Protein AF-A0A933P0H4-F1 (afdb_monomer_lite)

Foldseek 3Di:
DLVQVQVVVCVVCVPLCGKDAQDDPPGPDLARIDGPPPLAEGEHEEEDQDLPPPCPLVVRLVSQQPDRRPAYEYEYEYPVDDDWAWDVVSDDPVGRYTYIYHDDD

Secondary structure (DSSP, 8-state):
-HHHHHHHHHHH-TTS--EEE--STT-SSSSSEEESSTTTEEEEEEE-SSTTSTTHHHHHHHHHHTS--SEEEEEEE-TTS-SSEE-GGGS-TT---EEEE----

pLDDT: mean 90.46, std 8.66, range [57.56, 97.75]

Organism: NCBI:txid1228055

Structure (mmCIF, N/CA/C/O backbone):
data_AF-A0A933P0H4-F1
#
_entry.id   AF-A0A933P0H4-F1
#
loop_
_atom_site.group_PDB
_atom_site.id
_atom_site.type_symbol
_atom_site.label_atom_id
_atom_site.label_alt_id
_atom_site.label_comp_id
_atom_site.label_asym_id
_atom_site.label_entity_id
_atom_site.label_seq_id
_atom_site.pdbx_PDB_ins_code
_atom_site.Cartn_x
_atom_site.Cartn_y
_atom_site.Cartn_z
_atom_site.occupancy
_atom_site.B_iso_or_equiv
_atom_site.auth_seq_id
_atom_site.auth_comp_id
_atom_site.auth_asym_id
_atom_site.auth_atom_id
_atom_site.pdbx_PDB_model_num
ATOM 1 N N . MET A 1 1 ? -1.986 -9.458 -9.320 1.00 84.44 1 MET A N 1
ATOM 2 C CA . MET A 1 1 ? -1.746 -8.242 -8.510 1.00 84.44 1 MET A CA 1
ATOM 3 C C . MET A 1 1 ? -2.664 -8.138 -7.302 1.00 84.44 1 MET A C 1
ATOM 5 O O . MET A 1 1 ? -2.156 -8.293 -6.207 1.00 84.44 1 MET A O 1
ATOM 9 N N . ALA A 1 2 ? -3.981 -7.939 -7.459 1.00 88.81 2 ALA A N 1
ATOM 10 C CA . ALA A 1 2 ? -4.885 -7.742 -6.314 1.00 88.81 2 ALA A CA 1
ATOM 11 C C . ALA A 1 2 ? -4.845 -8.892 -5.286 1.00 88.81 2 ALA A C 1
ATOM 13 O O . ALA A 1 2 ? -4.848 -8.641 -4.089 1.00 88.81 2 ALA A O 1
ATOM 14 N N . ILE A 1 3 ? -4.709 -10.144 -5.738 1.00 92.00 3 ILE A N 1
ATOM 15 C CA . ILE A 1 3 ? -4.529 -11.307 -4.848 1.00 92.00 3 ILE A CA 1
ATOM 16 C C . ILE A 1 3 ? -3.199 -11.237 -4.076 1.00 92.00 3 ILE A C 1
ATOM 18 O O . ILE A 1 3 ? -3.176 -11.504 -2.878 1.00 92.00 3 ILE A O 1
ATOM 22 N N . ALA A 1 4 ? -2.100 -10.863 -4.737 1.00 93.44 4 ALA A N 1
ATOM 23 C CA . ALA A 1 4 ? -0.790 -10.726 -4.096 1.00 93.44 4 ALA A CA 1
ATOM 24 C C . ALA A 1 4 ? -0.791 -9.588 -3.060 1.00 93.44 4 ALA A C 1
ATOM 26 O O . ALA A 1 4 ? -0.345 -9.777 -1.931 1.00 93.44 4 ALA A O 1
ATOM 27 N N . ALA A 1 5 ? -1.398 -8.448 -3.404 1.00 95.12 5 ALA A N 1
ATOM 28 C CA . ALA A 1 5 ? -1.622 -7.339 -2.481 1.00 95.12 5 ALA A CA 1
ATOM 29 C C . ALA A 1 5 ? -2.479 -7.766 -1.276 1.00 95.12 5 ALA A C 1
ATOM 31 O O . ALA A 1 5 ? -2.094 -7.542 -0.134 1.00 95.12 5 ALA A O 1
ATOM 32 N N . ALA A 1 6 ? -3.595 -8.464 -1.507 1.00 94.94 6 ALA A N 1
ATOM 33 C CA . ALA A 1 6 ? -4.457 -8.969 -0.438 1.00 94.94 6 ALA A CA 1
ATOM 34 C C . ALA A 1 6 ? -3.734 -9.959 0.488 1.00 94.94 6 ALA A C 1
ATOM 36 O O . ALA A 1 6 ? -3.907 -9.905 1.703 1.00 94.94 6 ALA A O 1
ATOM 37 N N . ARG A 1 7 ? -2.885 -10.835 -0.065 1.00 95.06 7 ARG A N 1
ATOM 38 C CA . ARG A 1 7 ? -2.024 -11.722 0.727 1.00 95.06 7 ARG A CA 1
ATOM 39 C C . ARG A 1 7 ? -1.089 -10.912 1.623 1.00 95.06 7 ARG A C 1
ATOM 41 O O . ARG A 1 7 ? -0.990 -11.222 2.805 1.00 95.06 7 ARG A O 1
ATOM 48 N N . GLN A 1 8 ? -0.440 -9.880 1.087 1.00 96.56 8 GLN A N 1
ATOM 49 C CA . GLN A 1 8 ? 0.436 -9.021 1.882 1.00 96.56 8 GLN A CA 1
ATOM 50 C C . GLN A 1 8 ? -0.338 -8.288 2.985 1.00 96.56 8 GLN A C 1
ATOM 52 O O . GLN A 1 8 ? 0.121 -8.216 4.121 1.00 96.56 8 GLN A O 1
ATOM 57 N N . LEU A 1 9 ? -1.544 -7.807 2.686 1.00 96.56 9 LEU A N 1
ATOM 58 C CA . LEU A 1 9 ? -2.401 -7.150 3.668 1.00 96.56 9 LEU A CA 1
ATOM 59 C C . LEU A 1 9 ? -2.871 -8.093 4.783 1.00 96.56 9 LEU A C 1
ATOM 61 O O . LEU A 1 9 ? -2.938 -7.661 5.926 1.00 96.56 9 LEU A O 1
ATOM 65 N N . LEU A 1 10 ? -3.132 -9.373 4.494 1.00 96.12 10 LEU A N 1
ATOM 66 C CA . LEU A 1 10 ? -3.447 -10.376 5.523 1.00 96.12 10 LEU A CA 1
ATOM 67 C C . LEU A 1 10 ? -2.275 -10.633 6.478 1.00 96.12 10 LEU A C 1
ATOM 69 O O . LEU A 1 10 ? -2.500 -10.930 7.647 1.00 96.12 10 LEU A O 1
ATOM 73 N N . LEU A 1 11 ? -1.036 -10.526 5.988 1.00 95.69 11 LEU A N 1
ATOM 74 C CA . LEU A 1 11 ? 0.156 -10.646 6.831 1.00 95.69 11 LEU A CA 1
ATOM 75 C C . LEU A 1 11 ? 0.347 -9.412 7.720 1.00 95.69 11 LEU A C 1
ATOM 77 O O . LEU A 1 11 ? 0.771 -9.546 8.864 1.00 95.69 11 LEU A O 1
ATOM 81 N N . LEU A 1 12 ? 0.045 -8.222 7.194 1.00 95.94 12 LEU A N 1
ATOM 82 C CA . LEU A 1 12 ? 0.177 -6.958 7.921 1.00 95.94 12 LEU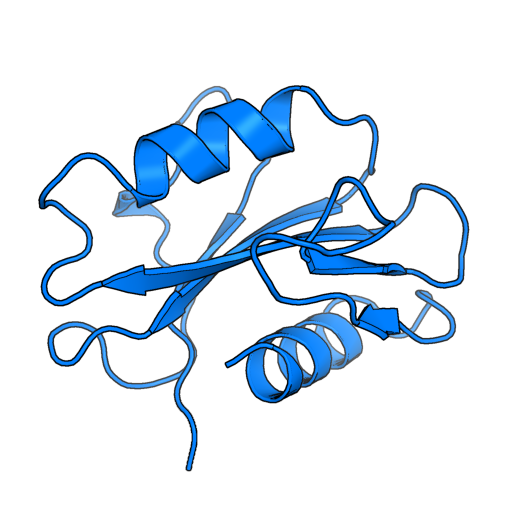 A CA 1
ATOM 83 C C . LEU A 1 12 ? -0.955 -6.733 8.934 1.00 95.94 12 LEU A C 1
ATOM 85 O O . LEU A 1 12 ? -0.702 -6.177 9.997 1.00 95.94 12 LEU A O 1
ATOM 89 N N . HIS A 1 13 ? -2.171 -7.175 8.605 1.00 96.25 13 HIS A N 1
ATOM 90 C CA . HIS A 1 13 ? -3.404 -6.926 9.361 1.00 96.25 13 HIS A CA 1
ATOM 91 C C . HIS A 1 13 ? -4.201 -8.221 9.542 1.00 96.25 13 HIS A C 1
ATOM 93 O O . HIS A 1 13 ? -5.231 -8.424 8.885 1.00 96.25 13 HIS A O 1
ATOM 99 N N . PRO A 1 14 ? -3.742 -9.136 10.415 1.00 94.88 14 PRO A N 1
ATOM 100 C CA . PRO A 1 14 ? -4.466 -10.377 10.695 1.00 94.88 14 PRO A CA 1
ATOM 101 C C . PRO A 1 14 ? -5.856 -10.136 11.320 1.00 94.88 14 PRO A C 1
ATOM 103 O O . PRO A 1 14 ? -6.710 -11.019 11.302 1.00 94.88 14 PRO A O 1
ATOM 106 N N . ASP A 1 15 ? -6.103 -8.937 11.844 1.00 92.69 15 ASP A N 1
ATOM 107 C CA . ASP A 1 15 ? -7.344 -8.447 12.448 1.00 92.69 15 ASP A CA 1
ATOM 108 C C . ASP A 1 15 ? -8.346 -7.843 11.440 1.00 92.69 15 ASP A C 1
ATOM 110 O O . ASP A 1 15 ? -9.481 -7.521 11.802 1.00 92.69 15 ASP A O 1
ATOM 114 N N . ALA A 1 16 ? -7.991 -7.748 10.154 1.00 92.25 16 ALA A N 1
ATOM 115 C CA . ALA A 1 16 ? -8.866 -7.191 9.115 1.00 92.25 16 ALA A CA 1
ATOM 116 C C . ALA A 1 16 ? -10.127 -8.025 8.819 1.00 92.25 16 ALA A C 1
ATOM 118 O O . ALA A 1 16 ? -11.018 -7.561 8.100 1.00 92.25 16 ALA A O 1
ATOM 119 N N . GLY A 1 17 ? -10.200 -9.261 9.331 1.00 90.88 17 GLY A N 1
ATOM 120 C CA . GLY A 1 17 ? -11.323 -10.181 9.111 1.00 90.88 17 GLY A CA 1
ATOM 121 C C . GLY A 1 17 ? -11.451 -10.685 7.666 1.00 90.88 17 GLY A C 1
ATOM 122 O O . GLY A 1 17 ? -12.426 -11.355 7.332 1.00 90.88 17 GLY A O 1
ATOM 123 N N . GLY A 1 18 ? -10.478 -10.364 6.806 1.00 94.31 18 GLY A N 1
ATOM 124 C CA . GLY A 1 18 ? -10.492 -10.621 5.368 1.00 94.31 18 GLY A CA 1
ATOM 125 C C . GLY A 1 18 ? -10.569 -9.339 4.536 1.00 94.31 18 GLY A C 1
ATOM 126 O O . GLY A 1 18 ? -10.605 -8.228 5.064 1.00 94.31 18 GLY A O 1
ATOM 127 N N . PHE A 1 19 ? -10.603 -9.499 3.211 1.00 95.00 19 PHE A N 1
ATOM 128 C CA . PHE A 1 19 ? -10.609 -8.386 2.262 1.00 95.00 19 PHE A CA 1
ATOM 129 C C . PHE A 1 19 ? -11.634 -8.594 1.152 1.00 95.00 19 PHE A C 1
ATOM 131 O O . PHE A 1 19 ? -11.751 -9.680 0.582 1.00 95.00 19 PHE A O 1
ATOM 138 N N . HIS A 1 20 ? -12.340 -7.523 0.808 1.00 93.50 20 HIS A N 1
ATOM 139 C CA . HIS A 1 20 ? -13.095 -7.427 -0.431 1.00 93.50 20 HIS A CA 1
ATOM 140 C C . HIS A 1 20 ? -12.169 -6.956 -1.545 1.00 93.50 20 HIS A C 1
ATOM 142 O O . HIS A 1 20 ? -11.503 -5.933 -1.396 1.00 93.50 20 HIS A O 1
ATOM 148 N N . LEU A 1 21 ? -12.160 -7.687 -2.659 1.00 92.62 21 LEU A N 1
ATOM 149 C CA . LEU A 1 21 ? -11.413 -7.328 -3.859 1.00 92.62 21 LEU A CA 1
ATOM 150 C C . LEU A 1 21 ? -12.395 -6.860 -4.926 1.00 92.62 21 LEU A C 1
ATOM 152 O O . LEU A 1 21 ? -13.323 -7.588 -5.280 1.00 92.62 21 LEU A O 1
ATOM 156 N N . ALA A 1 22 ? -12.177 -5.660 -5.442 1.00 88.88 22 ALA A N 1
ATOM 157 C CA . ALA A 1 22 ? -12.922 -5.098 -6.556 1.00 88.88 22 ALA A CA 1
ATOM 158 C C . ALA A 1 22 ? -11.976 -4.399 -7.553 1.00 88.88 22 ALA A C 1
ATOM 160 O O . ALA A 1 22 ? -12.152 -3.216 -7.817 1.00 88.88 22 ALA A O 1
ATOM 161 N N . PRO A 1 23 ? -10.968 -5.098 -8.111 1.00 79.50 23 PRO A N 1
ATOM 162 C CA . PRO A 1 23 ? -10.061 -4.487 -9.075 1.00 79.50 23 PRO A CA 1
ATOM 163 C C . PRO A 1 23 ? -10.772 -4.212 -10.410 1.00 79.50 23 PRO A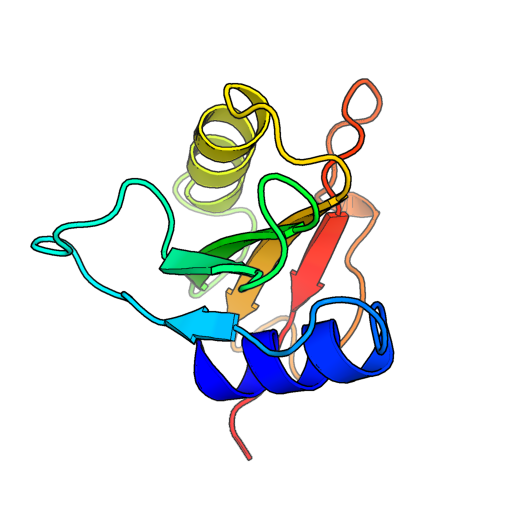 C 1
ATOM 165 O O . PRO A 1 23 ? -11.394 -5.110 -10.984 1.00 79.50 23 PRO A O 1
ATOM 168 N N . GLY A 1 24 ? -10.625 -2.999 -10.948 1.00 69.12 24 GLY A N 1
ATOM 169 C CA . GLY A 1 24 ? -10.996 -2.673 -12.332 1.00 69.12 24 GLY A CA 1
ATOM 170 C C . GLY A 1 24 ? -11.805 -1.386 -12.518 1.00 69.12 24 GLY A C 1
ATOM 171 O O . GLY A 1 24 ? -12.487 -0.907 -11.622 1.00 69.12 24 GLY A O 1
ATOM 172 N N . ALA A 1 25 ? -11.779 -0.840 -13.739 1.00 57.56 25 ALA A N 1
ATOM 173 C CA . ALA A 1 25 ? -12.356 0.470 -14.082 1.00 57.56 25 ALA A CA 1
ATOM 174 C C . ALA A 1 25 ? -13.894 0.585 -13.948 1.00 57.56 25 ALA A C 1
ATOM 176 O O . ALA A 1 25 ? -14.426 1.686 -14.028 1.00 57.56 25 ALA A O 1
ATOM 177 N N . HIS A 1 26 ? -14.598 -0.537 -13.763 1.00 57.59 26 HIS A N 1
ATOM 178 C CA . HIS A 1 26 ? -16.054 -0.601 -13.554 1.00 57.59 26 HIS A CA 1
ATOM 179 C C . HIS A 1 26 ? -16.411 -1.204 -12.187 1.00 57.59 26 HIS A C 1
ATOM 181 O O . HIS A 1 26 ? -17.505 -1.739 -11.999 1.00 57.59 26 HIS A O 1
ATOM 187 N N . ALA A 1 27 ? -15.472 -1.179 -11.241 1.00 61.50 27 ALA A N 1
ATOM 188 C CA . ALA A 1 27 ? -15.714 -1.657 -9.896 1.00 61.50 27 ALA A CA 1
ATOM 189 C C . ALA A 1 27 ? -16.837 -0.851 -9.228 1.00 61.50 27 ALA A C 1
ATOM 191 O O . ALA A 1 27 ? -16.883 0.374 -9.289 1.00 61.50 27 ALA A O 1
ATOM 192 N N . THR A 1 28 ? -17.740 -1.553 -8.549 1.00 61.75 28 THR A N 1
ATOM 193 C CA . THR A 1 28 ? -18.823 -0.955 -7.753 1.00 61.75 28 THR A CA 1
ATOM 194 C C . THR A 1 28 ? -18.327 -0.339 -6.442 1.00 61.75 28 THR A C 1
ATOM 196 O O . THR A 1 28 ? -19.118 0.237 -5.696 1.00 61.75 28 THR A O 1
ATOM 199 N N . ARG A 1 29 ? -17.028 -0.465 -6.141 1.00 74.06 29 ARG A N 1
ATOM 200 C CA . ARG A 1 29 ? -16.376 0.047 -4.933 1.00 74.06 29 ARG A CA 1
ATOM 201 C C . ARG A 1 29 ? -15.396 1.157 -5.287 1.00 74.06 29 ARG A C 1
ATOM 203 O O . ARG A 1 29 ? -14.825 1.170 -6.370 1.00 74.06 29 ARG A O 1
ATOM 210 N N . ALA A 1 30 ? -15.206 2.076 -4.344 1.00 82.94 30 ALA A N 1
ATOM 211 C CA . ALA A 1 30 ? -14.325 3.223 -4.528 1.00 82.94 30 ALA A CA 1
ATOM 212 C C . ALA A 1 30 ? -12.832 2.837 -4.554 1.00 82.94 30 ALA A C 1
ATOM 214 O O . ALA A 1 30 ? -12.059 3.484 -5.261 1.00 82.94 30 ALA A O 1
ATOM 215 N N . LEU A 1 31 ? -12.459 1.774 -3.828 1.00 90.62 31 LEU A N 1
ATOM 216 C CA . LEU A 1 31 ? -11.101 1.229 -3.743 1.00 90.62 31 LEU A CA 1
ATOM 217 C C . LEU A 1 31 ? -11.024 -0.192 -4.305 1.00 90.62 31 LEU A C 1
ATOM 219 O O . LEU A 1 31 ? -11.991 -0.956 -4.206 1.00 90.62 31 LEU A O 1
ATOM 223 N N . ASP A 1 32 ? -9.848 -0.555 -4.819 1.00 92.88 32 ASP A N 1
ATOM 224 C CA . ASP A 1 32 ? -9.576 -1.900 -5.340 1.00 92.88 32 ASP A CA 1
ATOM 225 C C . ASP A 1 32 ? -9.626 -2.971 -4.243 1.00 92.88 32 ASP A C 1
ATOM 227 O O . ASP A 1 32 ? -10.032 -4.109 -4.499 1.00 92.88 32 ASP A O 1
ATOM 231 N N . ILE A 1 33 ? -9.187 -2.630 -3.027 1.00 94.38 33 ILE A N 1
ATOM 232 C CA . ILE A 1 33 ? -9.166 -3.534 -1.876 1.00 94.38 33 ILE A CA 1
ATOM 233 C C . ILE A 1 33 ? -9.637 -2.794 -0.623 1.00 94.38 33 ILE A C 1
ATOM 235 O O . ILE A 1 33 ? -9.135 -1.719 -0.303 1.00 94.38 33 ILE A O 1
ATOM 239 N N . THR A 1 34 ? -10.560 -3.400 0.124 1.00 94.94 34 THR A N 1
ATOM 240 C CA . THR A 1 34 ? -11.029 -2.889 1.426 1.00 94.94 34 THR A CA 1
ATOM 241 C C . THR A 1 34 ? -11.151 -4.025 2.434 1.00 94.94 34 THR A C 1
ATOM 243 O O . THR A 1 34 ? -11.628 -5.102 2.064 1.00 94.94 34 THR A O 1
ATOM 246 N N . SER A 1 35 ? -10.784 -3.806 3.696 1.00 95.31 35 SER A N 1
ATOM 247 C CA . SER A 1 35 ? -11.012 -4.784 4.771 1.00 95.31 35 SER A CA 1
ATOM 248 C C . SER A 1 35 ? -12.500 -5.083 4.980 1.00 95.31 35 SER A C 1
ATOM 250 O O . SER A 1 35 ? -13.365 -4.250 4.700 1.00 95.31 35 SER A O 1
ATOM 252 N N . VAL A 1 36 ? -12.803 -6.282 5.486 1.00 94.00 36 VAL A N 1
ATOM 253 C CA . VAL A 1 36 ? -14.159 -6.634 5.946 1.00 94.00 36 VAL A CA 1
ATOM 254 C C . VAL A 1 36 ? -14.499 -5.849 7.213 1.00 94.00 36 VAL A C 1
ATOM 256 O O . VAL A 1 36 ? -15.607 -5.327 7.341 1.00 94.00 36 VAL A O 1
ATOM 259 N N . THR A 1 37 ? -13.533 -5.710 8.125 1.00 91.44 37 THR A N 1
ATOM 260 C CA . THR A 1 37 ? -13.640 -4.787 9.259 1.00 91.44 37 THR A CA 1
ATOM 261 C C . THR A 1 37 ? -13.701 -3.352 8.737 1.00 91.44 37 THR A C 1
ATOM 263 O O . THR A 1 37 ? -12.795 -2.904 8.032 1.00 91.44 37 THR A O 1
ATOM 266 N N . GLY A 1 38 ? -14.777 -2.631 9.057 1.00 86.38 38 GLY A N 1
ATOM 267 C CA . GLY A 1 38 ? -15.031 -1.295 8.519 1.00 86.38 38 GLY A CA 1
ATOM 268 C C . GLY A 1 38 ? -13.892 -0.310 8.798 1.00 86.38 38 GLY A C 1
ATOM 269 O O . GLY A 1 38 ? -13.410 -0.219 9.923 1.00 86.38 38 GLY A O 1
ATOM 270 N N . ASN A 1 39 ? -13.491 0.435 7.765 1.00 88.88 39 ASN A N 1
ATOM 271 C CA . ASN A 1 39 ? -12.497 1.515 7.798 1.00 88.88 39 ASN A CA 1
ATOM 272 C C . ASN A 1 39 ? -11.097 1.146 8.336 1.00 88.88 39 ASN A C 1
ATOM 274 O O . ASN A 1 39 ? -10.319 2.044 8.657 1.00 88.88 39 ASN A O 1
ATOM 278 N N . LEU A 1 40 ? -10.741 -0.139 8.433 1.00 95.12 40 LEU A N 1
ATOM 279 C CA . LEU A 1 40 ? -9.411 -0.528 8.910 1.00 95.12 40 LEU A CA 1
ATOM 280 C C . LEU A 1 40 ? -8.352 -0.379 7.811 1.00 95.12 40 LEU A C 1
ATOM 282 O O . LEU A 1 40 ? -7.347 0.297 8.015 1.00 95.12 40 LEU A O 1
ATOM 286 N N . VAL A 1 41 ? -8.578 -0.995 6.649 1.00 96.44 41 VAL A N 1
ATOM 287 C CA . VAL A 1 41 ? -7.598 -1.048 5.561 1.00 96.44 41 VAL A CA 1
ATOM 288 C C . VAL A 1 41 ? -8.239 -0.710 4.222 1.00 96.44 41 VAL A C 1
ATOM 290 O O . VAL A 1 41 ? -9.247 -1.312 3.842 1.00 96.44 41 VAL A O 1
ATOM 293 N N . GLY A 1 42 ? -7.591 0.183 3.475 1.00 95.62 42 GLY A N 1
ATOM 294 C CA . GLY A 1 42 ? -7.918 0.513 2.091 1.00 95.62 42 GLY A CA 1
ATOM 295 C C . GLY A 1 42 ? -6.677 0.443 1.205 1.00 95.62 42 GLY A C 1
ATOM 296 O O . GLY A 1 42 ? -5.587 0.837 1.629 1.00 95.62 42 GLY A O 1
ATOM 297 N N . ALA A 1 43 ? -6.817 -0.060 -0.022 1.00 96.38 43 ALA A N 1
ATOM 298 C CA . ALA A 1 43 ? -5.714 -0.064 -0.973 1.00 96.38 43 ALA A CA 1
ATOM 299 C C . ALA A 1 43 ? -6.135 0.118 -2.433 1.00 96.38 43 ALA A C 1
ATOM 301 O O . ALA A 1 43 ? -7.174 -0.381 -2.868 1.00 96.38 43 ALA A O 1
ATOM 302 N N . GLU A 1 44 ? -5.249 0.764 -3.189 1.00 95.62 44 GLU A N 1
ATOM 303 C CA . GLU A 1 44 ? -5.255 0.805 -4.652 1.00 95.62 44 GLU A CA 1
ATOM 304 C C . GLU A 1 44 ? -4.222 -0.165 -5.223 1.00 95.62 44 GLU A C 1
ATOM 306 O O . GLU A 1 44 ? -3.193 -0.445 -4.597 1.00 95.62 44 GLU A O 1
ATOM 311 N N . THR A 1 45 ? -4.476 -0.660 -6.432 1.00 94.56 45 THR A N 1
ATOM 312 C CA . THR A 1 45 ? -3.554 -1.535 -7.148 1.00 94.56 45 THR A CA 1
ATOM 313 C C . THR A 1 45 ? -3.337 -1.066 -8.589 1.00 94.56 45 THR A C 1
ATOM 315 O O . THR A 1 45 ? -4.284 -0.769 -9.314 1.00 94.56 45 THR A O 1
ATOM 318 N N . CYS A 1 46 ? -2.091 -1.024 -9.066 1.00 93.25 46 CYS A N 1
ATOM 319 C CA . CYS A 1 46 ? -1.818 -0.630 -10.452 1.00 93.25 46 CYS A CA 1
ATOM 320 C C . CYS A 1 46 ? -0.628 -1.341 -11.107 1.00 93.25 46 CYS A C 1
ATOM 322 O O . CYS A 1 46 ? 0.345 -1.728 -10.473 1.00 93.25 46 CYS A O 1
ATOM 324 N N . ALA A 1 47 ? -0.696 -1.517 -12.426 1.00 92.19 47 ALA A N 1
ATOM 325 C CA . ALA A 1 47 ? 0.431 -2.018 -13.206 1.00 92.19 47 ALA A CA 1
ATOM 326 C C . ALA A 1 47 ? 1.164 -0.852 -13.874 1.00 92.19 47 ALA A C 1
ATOM 328 O O . ALA A 1 47 ? 0.537 -0.017 -14.530 1.00 92.19 47 ALA A O 1
ATOM 329 N N . VAL A 1 48 ? 2.488 -0.809 -13.724 1.00 92.75 48 VAL A N 1
ATOM 330 C CA . VAL A 1 48 ? 3.358 0.226 -14.297 1.00 92.75 48 VAL A CA 1
ATOM 331 C C . VAL A 1 48 ? 4.619 -0.416 -14.874 1.00 92.75 48 VAL A C 1
ATOM 333 O O . VAL A 1 48 ? 5.090 -1.431 -14.386 1.00 92.75 48 VAL A O 1
ATOM 336 N N . VAL A 1 49 ? 5.180 0.155 -15.940 1.00 92.56 49 VAL A N 1
ATOM 337 C CA . VAL A 1 49 ? 6.458 -0.334 -16.506 1.00 92.56 49 VAL A CA 1
ATOM 338 C C . VAL A 1 49 ? 7.657 0.256 -15.757 1.00 92.56 49 VAL A C 1
ATOM 340 O O . VAL A 1 49 ? 8.676 -0.402 -15.575 1.00 92.56 49 VAL A O 1
ATOM 3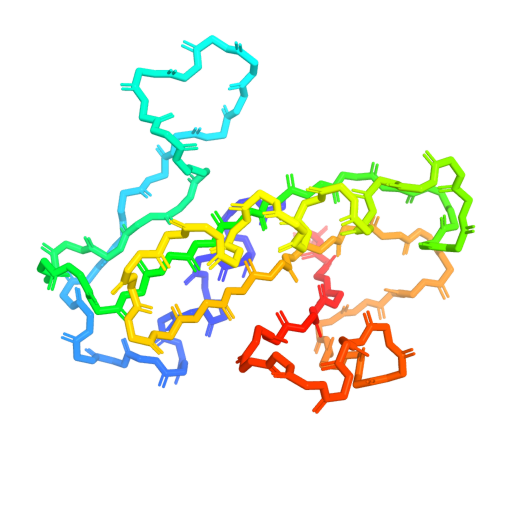43 N N . ASP A 1 50 ? 7.537 1.516 -15.342 1.00 92.31 50 ASP A N 1
ATOM 344 C CA . ASP A 1 50 ? 8.450 2.194 -14.424 1.00 92.31 50 ASP A CA 1
ATOM 345 C C . ASP A 1 50 ? 7.574 2.972 -13.434 1.00 92.31 50 ASP A C 1
ATOM 347 O O . ASP A 1 50 ? 6.724 3.746 -13.893 1.00 92.31 50 ASP A O 1
ATOM 351 N N . PRO A 1 51 ? 7.744 2.785 -12.116 1.00 88.69 51 PRO A N 1
ATOM 352 C CA . PRO A 1 51 ? 6.933 3.460 -11.104 1.00 88.69 51 PRO A CA 1
ATOM 353 C C . PRO A 1 51 ? 7.040 4.986 -11.142 1.00 88.69 51 PRO A C 1
ATOM 355 O O . PRO A 1 51 ? 6.172 5.664 -10.608 1.00 88.69 51 PRO A O 1
ATOM 358 N N . ARG A 1 52 ? 8.071 5.536 -11.795 1.00 88.62 52 ARG A N 1
ATOM 359 C CA . ARG A 1 52 ? 8.304 6.984 -11.911 1.00 88.62 52 ARG A CA 1
ATOM 360 C C . ARG A 1 52 ? 7.679 7.599 -13.163 1.00 88.62 52 ARG A C 1
ATOM 362 O O . ARG A 1 52 ? 7.769 8.807 -13.366 1.00 88.62 52 ARG A O 1
ATOM 369 N N . ASN A 1 53 ? 7.091 6.784 -14.039 1.00 87.25 53 ASN A N 1
ATOM 370 C CA . ASN A 1 53 ? 6.550 7.250 -15.311 1.00 87.25 53 ASN A CA 1
ATOM 371 C C . ASN A 1 53 ? 5.029 7.450 -15.241 1.00 87.25 53 ASN A C 1
ATOM 373 O O . ASN A 1 53 ? 4.310 6.749 -14.532 1.00 87.25 53 ASN A O 1
ATOM 377 N N . ASN A 1 54 ? 4.520 8.385 -16.051 1.00 84.38 54 ASN A N 1
ATOM 378 C CA . ASN A 1 54 ? 3.090 8.660 -16.274 1.00 84.38 54 ASN A CA 1
ATOM 379 C C . ASN A 1 54 ? 2.271 9.101 -15.041 1.00 84.38 54 ASN A C 1
ATOM 381 O O . ASN A 1 54 ? 1.055 9.316 -15.155 1.00 84.38 54 ASN A O 1
ATOM 385 N N . GLY A 1 55 ? 2.919 9.275 -13.887 1.00 90.06 55 GLY A N 1
ATOM 386 C CA . GLY A 1 55 ? 2.304 9.797 -12.670 1.00 90.06 55 GLY A CA 1
ATOM 387 C C . GLY A 1 55 ? 1.244 8.869 -12.066 1.00 90.06 55 GLY A C 1
ATOM 388 O O . GLY A 1 55 ? 0.296 9.354 -11.450 1.00 90.06 55 GLY A O 1
ATOM 389 N N . LYS A 1 56 ? 1.273 7.562 -12.375 1.00 92.50 56 LYS A N 1
ATOM 390 C CA . LYS A 1 56 ? 0.190 6.640 -11.987 1.00 92.50 56 LYS A CA 1
ATOM 391 C C . LYS A 1 56 ? 0.187 6.395 -10.478 1.00 92.50 56 LYS A C 1
ATOM 393 O O . LYS A 1 56 ? -0.884 6.451 -9.883 1.00 92.50 56 LYS A O 1
ATOM 398 N N . ILE A 1 57 ? 1.359 6.203 -9.873 1.00 92.75 57 ILE A N 1
ATOM 399 C CA . ILE A 1 57 ? 1.486 6.003 -8.424 1.00 92.75 57 ILE A CA 1
ATOM 400 C C . ILE A 1 57 ? 1.067 7.269 -7.679 1.00 92.75 57 ILE A C 1
ATOM 402 O O . ILE A 1 57 ? 0.312 7.186 -6.721 1.00 92.75 57 ILE A O 1
ATOM 406 N N . GLU A 1 58 ? 1.465 8.443 -8.157 1.00 92.50 58 GLU A N 1
ATOM 407 C CA . GLU A 1 58 ? 1.106 9.732 -7.564 1.00 92.50 58 GLU A CA 1
ATOM 408 C C . GLU A 1 58 ? -0.406 9.981 -7.616 1.00 92.50 58 GLU A C 1
ATOM 410 O O . GLU A 1 58 ? -0.991 10.464 -6.648 1.00 92.50 58 GLU A O 1
ATOM 415 N N . LYS A 1 59 ? -1.068 9.607 -8.718 1.00 92.25 59 LYS A N 1
ATOM 416 C CA . LYS A 1 59 ? -2.535 9.671 -8.824 1.00 92.25 59 LYS A CA 1
ATOM 417 C C . LYS A 1 59 ? -3.221 8.716 -7.852 1.00 92.25 59 LYS A C 1
ATOM 419 O O . LYS A 1 59 ? -4.216 9.101 -7.246 1.00 92.25 59 LYS A O 1
ATOM 424 N N . ASP A 1 60 ? -2.698 7.503 -7.698 1.00 93.44 60 ASP A N 1
ATOM 425 C CA . ASP A 1 60 ? -3.260 6.515 -6.773 1.00 93.44 60 ASP A CA 1
ATOM 426 C C . ASP A 1 60 ? -3.017 6.915 -5.311 1.00 93.44 60 ASP A C 1
ATOM 428 O O . ASP A 1 60 ? -3.913 6.756 -4.487 1.00 93.44 60 ASP A O 1
ATOM 432 N N . LEU A 1 61 ? -1.871 7.534 -5.004 1.00 93.75 61 LEU A N 1
ATOM 433 C CA . LEU A 1 61 ? -1.576 8.145 -3.705 1.00 93.75 61 LEU A CA 1
ATOM 434 C C . LEU A 1 61 ? -2.547 9.284 -3.382 1.00 93.75 61 LEU A C 1
ATOM 436 O O . LEU A 1 61 ? -3.115 9.310 -2.295 1.00 93.75 61 LEU A O 1
ATOM 440 N N . ALA A 1 62 ? -2.781 10.197 -4.326 1.00 91.88 62 ALA A N 1
ATOM 441 C CA . ALA A 1 62 ? -3.745 11.280 -4.142 1.00 91.88 62 ALA A CA 1
ATOM 442 C C . ALA A 1 62 ? -5.178 10.751 -3.980 1.00 91.88 62 ALA A C 1
ATOM 444 O O . ALA A 1 62 ? -5.946 11.287 -3.184 1.00 91.88 62 ALA A O 1
ATOM 445 N N . LYS A 1 63 ? -5.531 9.687 -4.717 1.00 91.62 63 LYS A N 1
ATOM 446 C CA . LYS A 1 63 ? -6.825 9.015 -4.586 1.00 91.62 63 LYS A CA 1
ATOM 447 C C . LYS A 1 63 ? -6.979 8.451 -3.179 1.00 91.62 63 LYS A C 1
ATOM 449 O O . LYS A 1 63 ? -7.874 8.898 -2.480 1.00 91.62 63 LYS A O 1
ATOM 454 N N . ILE A 1 64 ? -6.109 7.528 -2.757 1.00 93.19 64 ILE A N 1
ATOM 455 C CA . ILE A 1 64 ? -6.225 6.818 -1.472 1.00 93.19 64 ILE A CA 1
ATOM 456 C C . ILE A 1 64 ? -6.089 7.760 -0.266 1.00 93.19 64 ILE A C 1
ATOM 458 O O . ILE A 1 64 ? -6.724 7.528 0.759 1.00 93.19 64 ILE A O 1
ATOM 462 N N . ASP A 1 65 ? -5.324 8.849 -0.375 1.00 91.69 65 ASP A N 1
ATOM 463 C CA . ASP A 1 65 ? -5.180 9.816 0.717 1.00 91.69 65 ASP A CA 1
ATOM 464 C C . ASP A 1 65 ? -6.484 10.558 1.050 1.00 91.69 65 ASP A C 1
ATOM 466 O O . ASP A 1 65 ? -6.708 10.925 2.204 1.00 91.69 65 ASP A O 1
ATOM 470 N N . ALA A 1 66 ? -7.388 10.697 0.076 1.00 90.75 66 ALA A N 1
ATOM 471 C CA . ALA A 1 66 ? -8.719 11.257 0.293 1.00 90.75 66 ALA A CA 1
ATOM 472 C C . ALA A 1 66 ? -9.669 10.310 1.055 1.00 90.75 66 ALA A C 1
ATOM 474 O O . ALA A 1 66 ? -10.778 10.716 1.411 1.00 90.75 66 ALA A O 1
ATOM 475 N N . HIS A 1 67 ? -9.268 9.058 1.301 1.00 92.25 67 HIS A N 1
ATOM 476 C CA . HIS A 1 67 ? -10.076 8.091 2.037 1.00 92.25 67 HIS A CA 1
ATOM 477 C C . HIS A 1 67 ? -9.725 8.029 3.527 1.00 92.25 67 HIS A C 1
ATOM 479 O O . HIS A 1 67 ? -8.648 8.438 3.967 1.00 92.25 67 HIS A O 1
ATOM 485 N N . THR A 1 68 ? -10.665 7.500 4.312 1.00 92.19 68 THR A N 1
ATOM 486 C CA . THR A 1 68 ? -10.640 7.528 5.778 1.00 92.19 68 THR A CA 1
ATOM 487 C C . THR A 1 68 ? -10.167 6.229 6.427 1.00 92.19 68 THR A C 1
ATOM 489 O O . THR A 1 68 ? -10.268 6.111 7.647 1.00 92.19 68 THR A O 1
ATOM 492 N N . GLU A 1 69 ? -9.716 5.228 5.663 1.00 94.44 69 GLU A N 1
ATOM 493 C CA . GLU A 1 69 ? -9.196 3.999 6.264 1.00 94.44 69 GLU A CA 1
ATOM 494 C C . GLU A 1 69 ? -7.942 4.283 7.100 1.00 94.44 69 GLU A C 1
ATOM 496 O O . GLU A 1 69 ? -7.103 5.112 6.741 1.00 94.44 69 GLU A O 1
ATOM 501 N N . LEU A 1 70 ? -7.806 3.580 8.227 1.00 94.75 70 LEU A N 1
ATOM 502 C CA . LEU A 1 70 ? -6.692 3.773 9.159 1.00 94.75 70 LEU A CA 1
ATOM 503 C C . LEU A 1 70 ? -5.342 3.423 8.517 1.00 94.75 70 LEU A C 1
ATOM 505 O O . LEU A 1 70 ? -4.355 4.143 8.683 1.00 94.75 70 LEU A O 1
ATOM 509 N N . HIS A 1 71 ? -5.306 2.321 7.771 1.00 95.88 71 HIS A N 1
ATOM 510 C CA . HIS A 1 71 ? -4.128 1.854 7.058 1.00 95.88 71 HIS A CA 1
ATOM 511 C C . HIS A 1 71 ? -4.374 1.903 5.552 1.00 95.88 71 HIS A C 1
ATOM 513 O O . HIS A 1 71 ? -5.255 1.226 5.022 1.00 95.88 71 HIS A O 1
ATOM 519 N N . ARG A 1 72 ? -3.579 2.716 4.856 1.00 96.69 72 ARG A N 1
ATOM 520 C CA . ARG A 1 72 ? -3.770 3.032 3.439 1.00 96.69 72 ARG A CA 1
ATOM 521 C C . ARG A 1 72 ? -2.563 2.600 2.628 1.00 96.69 72 ARG A C 1
ATOM 523 O O . ARG A 1 72 ? -1.423 2.818 3.046 1.00 96.69 72 ARG A O 1
ATOM 530 N N . TYR A 1 73 ? -2.820 1.992 1.475 1.00 97.62 73 TYR A N 1
ATOM 531 C CA . TYR A 1 73 ? -1.781 1.374 0.660 1.00 97.62 73 TYR A CA 1
ATOM 532 C C . TYR A 1 73 ? -1.953 1.653 -0.830 1.00 97.62 73 TYR A C 1
ATOM 534 O O . TYR A 1 73 ? -3.064 1.701 -1.352 1.00 97.62 73 TYR A O 1
ATOM 542 N N . VAL A 1 74 ? -0.828 1.737 -1.531 1.00 96.75 74 VAL A N 1
ATOM 543 C CA . VAL A 1 74 ? -0.762 1.593 -2.985 1.00 96.75 74 VAL A CA 1
ATOM 544 C C . VAL A 1 74 ? 0.138 0.406 -3.288 1.00 9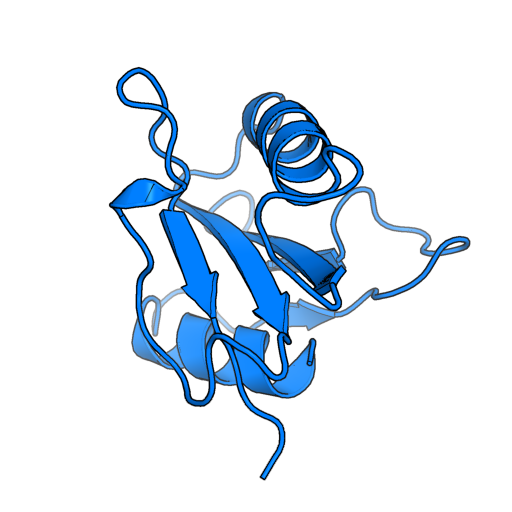6.75 74 VAL A C 1
ATOM 546 O O . VAL A 1 74 ? 1.310 0.392 -2.911 1.00 96.75 74 VAL A O 1
ATOM 549 N N . PHE A 1 75 ? -0.404 -0.591 -3.976 1.00 96.94 75 PHE A N 1
ATOM 550 C CA . PHE A 1 75 ? 0.364 -1.721 -4.480 1.00 96.94 75 PHE A CA 1
ATOM 551 C C . PHE A 1 75 ? 0.577 -1.579 -5.979 1.00 96.94 75 PHE A C 1
ATOM 553 O O . PHE A 1 75 ? -0.362 -1.290 -6.718 1.00 96.94 75 PHE A O 1
ATOM 560 N N . PHE A 1 76 ? 1.787 -1.847 -6.453 1.00 95.44 76 PHE A N 1
ATOM 561 C CA . PHE A 1 76 ? 2.060 -1.842 -7.880 1.00 95.44 76 PHE A CA 1
ATOM 562 C C . PHE A 1 76 ? 2.855 -3.061 -8.333 1.00 95.44 76 PHE A C 1
ATOM 564 O O . PHE A 1 76 ? 3.652 -3.611 -7.579 1.00 95.44 76 PHE A O 1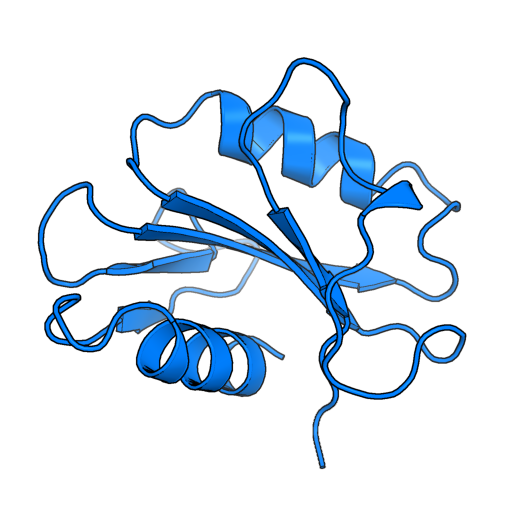
ATOM 571 N N . MET A 1 77 ? 2.656 -3.474 -9.585 1.00 94.69 77 MET A N 1
ATOM 572 C CA . MET A 1 77 ? 3.577 -4.388 -10.270 1.00 94.69 77 MET A CA 1
ATOM 573 C C . MET A 1 77 ? 4.459 -3.596 -11.239 1.00 94.69 77 MET A C 1
ATOM 575 O O . MET A 1 77 ? 3.963 -2.693 -11.918 1.00 94.69 77 MET A O 1
ATOM 579 N N . SER A 1 78 ? 5.745 -3.942 -11.315 1.00 94.06 78 SER A N 1
ATOM 580 C CA . SER A 1 78 ? 6.711 -3.319 -12.224 1.00 94.06 78 SER A CA 1
ATOM 581 C C . SER A 1 78 ? 7.823 -4.298 -12.589 1.00 94.06 78 SER A C 1
ATOM 583 O O . SER A 1 78 ? 8.452 -4.845 -11.685 1.00 94.06 78 SER A O 1
ATOM 585 N N . PRO A 1 79 ? 8.164 -4.463 -13.882 1.00 92.06 79 PRO A N 1
ATOM 586 C CA . PRO A 1 79 ? 9.349 -5.220 -14.282 1.00 92.06 79 PRO A CA 1
ATOM 587 C C . PRO A 1 79 ? 10.661 -4.659 -13.707 1.00 92.06 79 PRO A C 1
ATOM 589 O O . PRO A 1 79 ? 11.659 -5.372 -13.658 1.00 92.06 79 PRO A O 1
ATOM 592 N N . LYS A 1 80 ? 10.689 -3.378 -13.306 1.00 92.88 80 LYS A N 1
ATOM 593 C CA . LYS A 1 80 ? 11.867 -2.728 -12.709 1.00 92.88 80 LYS A CA 1
ATOM 594 C C . LYS A 1 80 ? 11.963 -2.896 -11.195 1.00 92.88 80 LYS A C 1
ATOM 596 O O . LYS A 1 80 ? 13.032 -2.659 -10.640 1.00 92.88 80 LYS A O 1
ATOM 601 N N . ASP A 1 81 ? 10.879 -3.316 -10.552 1.00 92.81 81 ASP A N 1
ATOM 602 C CA . ASP A 1 81 ? 10.785 -3.465 -9.101 1.00 92.81 81 ASP A CA 1
ATOM 603 C C . ASP A 1 81 ? 10.196 -4.845 -8.774 1.00 92.81 81 ASP A C 1
ATOM 605 O O . ASP A 1 81 ? 9.093 -4.921 -8.226 1.00 92.81 81 ASP A O 1
ATOM 609 N N . PRO A 1 82 ? 10.892 -5.939 -9.142 1.00 92.00 82 PRO A N 1
ATOM 610 C CA . PRO A 1 82 ? 10.400 -7.290 -8.901 1.00 92.00 82 PRO A CA 1
ATOM 611 C C . PRO A 1 82 ? 10.279 -7.583 -7.401 1.00 92.00 82 PRO A C 1
ATOM 613 O O . PRO A 1 82 ? 10.972 -6.984 -6.568 1.00 92.00 82 PRO A O 1
ATOM 616 N N . GLY A 1 83 ? 9.423 -8.547 -7.065 1.00 93.12 83 GLY A N 1
ATOM 617 C CA . GLY A 1 83 ? 9.201 -8.979 -5.689 1.00 93.12 83 GLY A CA 1
ATOM 618 C C . GLY A 1 83 ? 8.247 -8.104 -4.868 1.00 93.12 83 GLY A C 1
ATOM 619 O O . GLY A 1 83 ? 7.782 -7.036 -5.280 1.00 93.12 83 GLY A O 1
ATOM 620 N N . THR A 1 84 ? 7.959 -8.593 -3.659 1.00 95.50 84 THR A N 1
ATOM 621 C CA . THR A 1 84 ? 7.041 -7.948 -2.713 1.00 95.50 84 THR A CA 1
ATOM 622 C C . THR A 1 84 ? 7.817 -7.178 -1.651 1.00 95.50 84 THR A C 1
ATOM 624 O O . THR A 1 84 ? 8.328 -7.770 -0.702 1.00 95.50 84 THR A O 1
ATOM 627 N N . GLU A 1 85 ? 7.917 -5.859 -1.805 1.00 96.19 85 GLU A N 1
ATOM 628 C CA . GLU A 1 85 ? 8.712 -5.007 -0.916 1.00 96.19 85 GLU A CA 1
ATOM 629 C C . GLU A 1 85 ? 8.087 -3.617 -0.764 1.00 96.19 85 GLU A C 1
ATOM 631 O O . GLU A 1 85 ? 7.533 -3.055 -1.712 1.00 96.19 85 GLU A O 1
ATOM 636 N N . ARG A 1 86 ? 8.218 -3.023 0.427 1.00 96.50 86 ARG A N 1
ATOM 637 C CA . ARG A 1 86 ? 7.841 -1.628 0.658 1.00 96.50 86 ARG A CA 1
ATOM 638 C C . ARG A 1 86 ? 8.822 -0.685 -0.041 1.00 96.50 86 ARG A C 1
ATOM 640 O O . ARG A 1 86 ? 10.032 -0.751 0.165 1.00 96.50 86 ARG A O 1
ATOM 647 N N . ARG A 1 87 ? 8.296 0.252 -0.822 1.00 96.00 87 ARG A N 1
ATOM 648 C CA . ARG A 1 87 ? 9.045 1.244 -1.600 1.00 96.00 87 ARG A CA 1
ATOM 649 C C . ARG A 1 87 ? 8.886 2.631 -0.986 1.00 96.00 87 ARG A C 1
ATOM 651 O O . ARG A 1 87 ? 8.292 3.519 -1.585 1.00 96.00 87 ARG A O 1
ATOM 658 N N . SER A 1 88 ? 9.484 2.840 0.186 1.00 94.06 88 SER A N 1
ATOM 659 C CA . SER A 1 88 ? 9.376 4.104 0.938 1.00 94.06 88 SER A CA 1
ATOM 660 C C . SER A 1 88 ? 9.812 5.352 0.161 1.00 94.06 88 SER A C 1
ATOM 662 O O . SER A 1 88 ? 9.328 6.443 0.423 1.00 94.06 88 SER A O 1
ATOM 664 N N . LYS A 1 89 ? 10.686 5.208 -0.843 1.00 92.75 89 LYS A N 1
ATOM 665 C CA . LYS A 1 89 ? 11.101 6.312 -1.729 1.00 92.75 89 LYS A CA 1
ATOM 666 C C . LYS A 1 89 ? 9.991 6.828 -2.655 1.00 92.75 89 LYS A C 1
ATOM 668 O O . LYS A 1 89 ? 10.167 7.885 -3.247 1.00 92.75 89 LYS A O 1
ATOM 673 N N . LEU A 1 90 ? 8.914 6.063 -2.828 1.00 92.75 90 LEU A N 1
ATOM 674 C CA . LEU A 1 90 ? 7.742 6.432 -3.625 1.00 92.75 90 LEU A CA 1
ATOM 675 C C . LEU A 1 90 ? 6.597 6.960 -2.748 1.00 92.75 90 LEU A C 1
ATOM 677 O O . LEU A 1 90 ? 5.558 7.339 -3.274 1.00 92.75 90 LEU A O 1
ATOM 681 N N . GLU A 1 91 ? 6.764 6.958 -1.423 1.00 93.81 91 GLU A N 1
ATOM 682 C CA . GLU A 1 91 ? 5.774 7.476 -0.479 1.00 93.81 91 GLU A CA 1
ATOM 683 C C . GLU A 1 91 ? 5.882 9.001 -0.379 1.00 93.81 91 GLU A C 1
ATOM 685 O O . GLU A 1 91 ? 6.968 9.574 -0.503 1.00 93.81 91 GLU A O 1
ATOM 690 N N . HIS A 1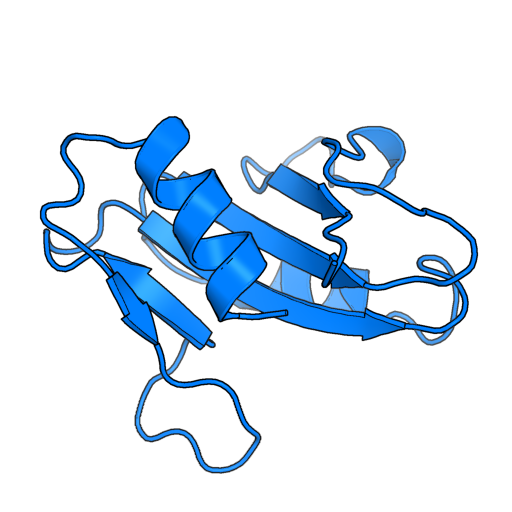 92 ? 4.755 9.665 -0.124 1.00 86.31 92 HIS A N 1
ATOM 691 C CA . HIS A 1 92 ? 4.766 11.095 0.162 1.00 86.31 92 HIS A CA 1
ATOM 692 C C . HIS A 1 92 ? 5.127 11.313 1.643 1.00 86.31 92 HIS A C 1
ATOM 694 O O . HIS A 1 92 ? 4.492 10.700 2.502 1.00 86.31 92 HIS A O 1
ATOM 700 N N . PRO A 1 93 ? 6.104 12.177 1.976 1.00 81.69 93 PRO A N 1
ATOM 701 C CA . PRO A 1 93 ? 6.603 12.331 3.347 1.00 81.69 93 PRO A CA 1
ATOM 702 C C . PRO A 1 93 ? 5.535 12.801 4.344 1.00 81.69 93 PRO A C 1
ATOM 704 O O . PRO A 1 93 ? 5.597 12.445 5.517 1.00 81.69 93 PRO A O 1
ATOM 707 N N . ASP A 1 94 ? 4.546 13.560 3.870 1.00 82.25 94 ASP A N 1
ATOM 708 C CA . ASP A 1 94 ? 3.467 14.097 4.708 1.00 82.25 94 ASP A CA 1
ATOM 709 C C . ASP A 1 94 ? 2.255 13.152 4.836 1.00 82.25 94 ASP A C 1
ATOM 711 O O . ASP A 1 94 ? 1.284 13.479 5.515 1.00 82.25 94 ASP A O 1
ATOM 715 N N . HIS A 1 95 ? 2.276 11.993 4.167 1.00 80.44 95 HIS A N 1
ATOM 716 C CA . HIS A 1 95 ? 1.137 11.078 4.087 1.00 80.44 95 HIS A CA 1
ATOM 717 C C . HIS A 1 95 ? 1.453 9.760 4.800 1.00 80.44 95 HIS A C 1
ATOM 719 O O . HIS A 1 95 ? 2.585 9.285 4.818 1.00 80.44 95 HIS A O 1
ATOM 725 N N . THR A 1 96 ? 0.428 9.110 5.353 1.00 87.88 96 THR A N 1
ATOM 726 C CA . THR A 1 96 ? 0.575 7.800 6.018 1.00 87.88 96 THR A CA 1
ATOM 727 C C . THR A 1 96 ? 0.434 6.609 5.065 1.00 87.88 96 THR A C 1
ATOM 729 O O . THR A 1 96 ? 0.421 5.458 5.507 1.00 87.88 96 THR A O 1
ATOM 732 N N . VAL A 1 97 ? 0.307 6.875 3.763 1.00 95.75 97 VAL A N 1
ATOM 733 C CA . VAL A 1 97 ? 0.081 5.855 2.739 1.00 95.75 97 VAL A CA 1
ATOM 734 C C . VAL A 1 97 ? 1.377 5.109 2.446 1.00 95.75 97 VAL A C 1
ATOM 736 O O . VAL A 1 97 ? 2.388 5.721 2.106 1.00 95.75 97 VAL A O 1
ATOM 739 N N . GLN A 1 98 ? 1.340 3.780 2.532 1.00 96.88 98 GLN A N 1
ATOM 740 C CA . GLN A 1 98 ? 2.495 2.953 2.192 1.00 96.88 98 GLN A CA 1
ATOM 741 C C . GLN A 1 98 ? 2.460 2.516 0.731 1.00 96.88 98 GLN A C 1
ATOM 743 O O . GLN A 1 98 ? 1.420 2.083 0.233 1.00 96.88 98 GLN A O 1
ATOM 748 N N . VAL A 1 99 ? 3.613 2.542 0.068 1.00 97.12 99 VAL A N 1
ATOM 749 C CA . VAL A 1 99 ? 3.750 2.077 -1.317 1.00 97.12 99 VAL A CA 1
ATOM 750 C C . VAL A 1 99 ? 4.509 0.758 -1.335 1.00 97.12 99 VAL A C 1
ATOM 752 O O . VAL A 1 99 ? 5.568 0.638 -0.723 1.00 97.12 99 VAL A O 1
ATOM 755 N N . TRP A 1 100 ? 3.987 -0.237 -2.044 1.00 97.75 100 TRP A N 1
ATOM 756 C CA . TRP A 1 100 ? 4.556 -1.582 -2.111 1.00 97.75 100 TRP A CA 1
ATOM 757 C C . TRP A 1 100 ? 4.647 -2.068 -3.556 1.00 97.75 100 TRP A C 1
ATOM 759 O O . TRP A 1 100 ? 3.673 -1.975 -4.302 1.00 97.75 100 TRP A O 1
ATOM 769 N N . SER A 1 101 ? 5.791 -2.637 -3.941 1.00 96.81 101 SER A N 1
ATOM 770 C CA . SER A 1 101 ? 5.836 -3.505 -5.119 1.00 96.81 101 SER A CA 1
ATOM 771 C C . SER A 1 101 ? 5.246 -4.868 -4.757 1.00 96.81 101 SER A C 1
ATOM 773 O O . SER A 1 101 ? 5.351 -5.300 -3.607 1.00 96.81 101 SER A O 1
ATOM 775 N N . VAL A 1 102 ? 4.608 -5.534 -5.716 1.00 95.06 102 VAL A N 1
ATOM 776 C CA . VAL A 1 102 ? 4.118 -6.912 -5.595 1.00 95.06 102 VAL A CA 1
ATOM 777 C C . VAL A 1 102 ? 4.420 -7.691 -6.858 1.00 95.06 102 VAL A C 1
ATOM 779 O O . VAL A 1 102 ? 4.304 -7.167 -7.968 1.00 95.06 102 VAL A O 1
ATOM 782 N N . ASP A 1 103 ? 4.716 -8.970 -6.667 1.00 88.31 103 ASP A N 1
ATOM 783 C CA . ASP A 1 103 ? 4.879 -9.920 -7.757 1.00 88.31 103 ASP A CA 1
ATOM 784 C C . ASP A 1 103 ? 3.697 -10.889 -7.836 1.00 88.31 103 ASP A C 1
ATOM 786 O O . ASP A 1 103 ? 2.965 -11.107 -6.865 1.00 88.31 103 ASP A O 1
ATOM 790 N N . VAL A 1 104 ? 3.495 -11.451 -9.019 1.00 70.00 104 VAL A N 1
ATOM 791 C CA . VAL A 1 104 ? 2.577 -12.567 -9.253 1.00 70.00 104 VAL A CA 1
ATOM 792 C C . VAL A 1 104 ? 3.443 -13.735 -9.692 1.00 70.00 104 VAL A C 1
ATOM 794 O O . VAL A 1 104 ? 3.662 -13.922 -10.884 1.00 70.00 104 VAL A O 1
ATOM 797 N N . GLU A 1 105 ? 3.977 -14.461 -8.709 1.00 59.19 105 GLU A N 1
ATOM 798 C CA . GLU A 1 105 ? 4.510 -15.810 -8.940 1.00 59.19 105 GLU A CA 1
ATOM 799 C C . GLU A 1 105 ? 3.417 -16.751 -9.467 1.00 59.19 105 GLU A C 1
ATOM 801 O O . GLU A 1 105 ? 2.250 -16.633 -9.009 1.00 59.19 105 GLU A O 1
#

Radius of gyration: 12.54 Å; chains: 1; bounding box: 31×30×29 Å

Sequence (105 aa):
MAIAAARQLLLLHPDAGGFHLAPGAHATRALDITSVTGNLVGAETCAVVDPRNNGKIEKDLAKIDAHTELHRYVFFMSPKDPGTERRSKLEHPDHTVQVWSVDVE